Protein AF-A0A923P600-F1 (afdb_monomer)

pLDDT: mean 84.23, std 12.89, range [48.38, 95.75]

Structure (mmCIF, N/CA/C/O backbone):
data_AF-A0A923P600-F1
#
_entry.id   AF-A0A923P600-F1
#
loop_
_atom_site.group_PDB
_atom_site.id
_atom_site.type_symbol
_atom_site.label_atom_id
_atom_site.label_alt_id
_atom_site.label_comp_id
_atom_site.label_asym_id
_atom_site.label_entity_id
_atom_site.label_seq_id
_atom_site.pdbx_PDB_ins_code
_atom_site.Cartn_x
_atom_site.Cartn_y
_atom_site.Cartn_z
_atom_site.occupancy
_atom_site.B_iso_or_equiv
_atom_site.auth_seq_id
_atom_site.auth_comp_id
_atom_site.auth_asym_id
_atom_site.auth_atom_id
_atom_site.pdbx_PDB_model_num
ATOM 1 N N . MET A 1 1 ? 7.069 -2.477 -23.426 1.00 59.28 1 MET A N 1
ATOM 2 C CA . MET A 1 1 ? 6.365 -1.456 -22.614 1.00 59.28 1 MET A CA 1
ATOM 3 C C . MET A 1 1 ? 5.182 -1.986 -21.797 1.00 59.28 1 MET A C 1
ATOM 5 O O . MET A 1 1 ? 4.990 -1.470 -20.710 1.00 59.28 1 MET A O 1
ATOM 9 N N . HIS A 1 2 ? 4.488 -3.059 -22.211 1.00 73.75 2 HIS A N 1
ATOM 10 C CA . HIS A 1 2 ? 3.302 -3.608 -21.515 1.00 73.75 2 HIS A CA 1
ATOM 11 C C . HIS A 1 2 ? 3.403 -3.766 -19.978 1.00 73.75 2 HIS A C 1
ATOM 13 O O . HIS A 1 2 ? 2.422 -3.536 -19.280 1.00 73.75 2 HIS A O 1
ATOM 19 N N . GLY A 1 3 ? 4.570 -4.139 -19.435 1.00 83.12 3 GLY A N 1
ATOM 20 C CA . GLY A 1 3 ? 4.741 -4.338 -17.989 1.00 83.12 3 GLY A CA 1
ATOM 21 C C . GLY A 1 3 ? 4.704 -3.048 -17.159 1.00 83.12 3 GLY A C 1
ATOM 22 O O . GLY A 1 3 ? 4.113 -3.038 -16.084 1.00 83.12 3 GLY A O 1
ATOM 23 N N . LEU A 1 4 ? 5.288 -1.948 -17.654 1.00 85.25 4 LEU A N 1
ATOM 24 C CA . LEU A 1 4 ? 5.253 -0.653 -16.955 1.00 85.25 4 LEU A CA 1
ATOM 25 C C . LEU A 1 4 ? 3.856 -0.037 -16.991 1.00 85.25 4 LEU A C 1
ATOM 27 O O . LEU A 1 4 ? 3.390 0.463 -15.972 1.00 85.25 4 LEU A O 1
ATOM 31 N N . ASP A 1 5 ? 3.167 -0.151 -18.126 1.00 88.06 5 ASP A N 1
ATOM 32 C CA . ASP A 1 5 ? 1.785 0.314 -18.272 1.00 88.06 5 ASP A CA 1
ATOM 33 C C . ASP A 1 5 ? 0.858 -0.408 -17.278 1.00 88.06 5 ASP A C 1
ATOM 35 O O . ASP A 1 5 ? 0.031 0.211 -16.608 1.00 88.06 5 ASP A O 1
ATOM 39 N N . GLN A 1 6 ? 1.053 -1.720 -17.103 1.00 92.12 6 GLN A N 1
ATOM 40 C CA . GLN A 1 6 ? 0.311 -2.510 -16.121 1.00 92.12 6 GLN A CA 1
ATOM 41 C C . GLN A 1 6 ? 0.631 -2.099 -14.673 1.00 92.12 6 GLN A C 1
ATOM 43 O O . GLN A 1 6 ? -0.272 -2.039 -13.839 1.00 92.12 6 GLN A O 1
ATOM 48 N N . ILE A 1 7 ? 1.892 -1.781 -14.361 1.00 92.19 7 ILE A N 1
ATOM 49 C CA . ILE A 1 7 ? 2.300 -1.290 -13.033 1.00 92.19 7 ILE A CA 1
ATOM 50 C C . ILE A 1 7 ? 1.669 0.076 -12.725 1.00 92.19 7 ILE A C 1
ATOM 52 O O . ILE A 1 7 ? 1.250 0.309 -11.587 1.00 92.19 7 ILE A O 1
ATOM 56 N N . LEU A 1 8 ? 1.581 0.969 -13.714 1.00 91.81 8 LEU A N 1
ATOM 57 C CA . LEU A 1 8 ? 0.925 2.272 -13.569 1.00 91.81 8 LEU A CA 1
ATOM 58 C C . LEU A 1 8 ? -0.570 2.105 -13.287 1.00 91.81 8 LEU A C 1
ATOM 60 O O . LEU A 1 8 ? -1.062 2.638 -12.293 1.00 91.81 8 LEU A O 1
ATOM 64 N N . LEU A 1 9 ? -1.259 1.278 -14.077 1.00 94.25 9 LEU A N 1
ATOM 65 C CA . LEU A 1 9 ? -2.678 0.982 -13.875 1.00 94.25 9 LEU A CA 1
ATOM 66 C C . LEU A 1 9 ? -2.950 0.386 -12.486 1.00 94.25 9 LEU A C 1
ATOM 68 O O . LEU A 1 9 ? -3.884 0.793 -11.791 1.00 94.25 9 LEU A O 1
ATOM 72 N N . LEU A 1 10 ? -2.124 -0.571 -12.053 1.00 94.81 10 LEU A N 1
ATOM 73 C CA . LEU A 1 10 ? -2.238 -1.149 -10.714 1.00 94.81 10 LEU A CA 1
ATOM 74 C C . LEU A 1 10 ? -1.985 -0.106 -9.625 1.00 94.81 10 LEU A C 1
ATOM 76 O O . LEU A 1 10 ? -2.664 -0.129 -8.605 1.00 94.81 10 LEU A O 1
ATOM 80 N N . THR A 1 11 ? -1.052 0.823 -9.840 1.00 94.31 11 THR A N 1
ATOM 81 C CA . THR A 1 11 ? -0.778 1.911 -8.891 1.00 94.31 11 THR A CA 1
ATOM 82 C C . THR A 1 11 ? -1.989 2.823 -8.730 1.00 94.31 11 THR A C 1
ATOM 84 O O . THR A 1 11 ? -2.419 3.044 -7.603 1.00 94.31 11 THR A O 1
ATOM 87 N N . GLU A 1 12 ? -2.592 3.270 -9.832 1.00 94.88 12 GLU A N 1
ATOM 88 C CA . GLU A 1 12 ? -3.826 4.071 -9.807 1.00 94.88 12 GLU A CA 1
ATOM 89 C C . GLU A 1 12 ? -4.973 3.336 -9.107 1.00 94.88 12 GLU A C 1
ATOM 91 O O . GLU A 1 12 ? -5.696 3.908 -8.291 1.00 94.88 12 GLU A O 1
ATOM 96 N N . THR A 1 13 ? -5.114 2.040 -9.385 1.00 95.75 13 THR A N 1
ATOM 97 C CA . THR A 1 13 ? -6.178 1.223 -8.795 1.00 95.75 13 THR A CA 1
ATOM 98 C C . THR A 1 13 ? -5.978 1.070 -7.284 1.00 95.75 13 THR A C 1
ATOM 100 O O . THR A 1 13 ? -6.920 1.268 -6.514 1.00 95.75 13 THR A O 1
ATOM 103 N N . VAL A 1 14 ? -4.751 0.773 -6.839 1.00 94.19 14 VAL A N 1
ATOM 104 C CA . VAL A 1 14 ? -4.390 0.672 -5.414 1.00 94.19 14 VAL A CA 1
ATOM 105 C C . VAL A 1 14 ? -4.635 1.995 -4.696 1.00 94.19 14 VAL A C 1
ATOM 107 O O . VAL A 1 14 ? -5.262 1.997 -3.638 1.00 94.19 14 VAL A O 1
ATOM 110 N N . GLU A 1 15 ? -4.200 3.117 -5.271 1.00 92.94 15 GLU A N 1
ATOM 111 C CA . GLU A 1 15 ? -4.442 4.456 -4.722 1.00 92.94 15 GLU A CA 1
ATOM 112 C C . GLU A 1 15 ? -5.942 4.721 -4.545 1.00 92.94 15 GLU A C 1
ATOM 114 O O . GLU A 1 15 ? -6.375 5.129 -3.466 1.00 92.94 15 GLU A O 1
ATOM 119 N N . GLY A 1 16 ? -6.751 4.386 -5.552 1.00 94.50 16 GLY A N 1
ATOM 120 C CA . GLY A 1 16 ? -8.201 4.526 -5.477 1.00 94.50 16 GLY A CA 1
ATOM 121 C C . GLY A 1 16 ? -8.851 3.648 -4.401 1.00 94.50 16 GLY A C 1
ATOM 122 O O . GLY A 1 16 ? -9.824 4.071 -3.779 1.00 94.50 16 GLY A O 1
ATOM 123 N N . HIS A 1 17 ? -8.357 2.427 -4.164 1.00 94.75 17 HIS A N 1
ATOM 124 C CA . HIS A 1 17 ? -8.838 1.579 -3.061 1.00 94.75 17 HIS A CA 1
ATOM 125 C C . HIS A 1 17 ? -8.422 2.131 -1.692 1.00 94.75 17 HIS A C 1
ATOM 127 O O . HIS A 1 17 ? -9.234 2.152 -0.767 1.00 94.75 17 HIS A O 1
ATOM 133 N N . VAL A 1 18 ? -7.190 2.636 -1.572 1.00 91.56 18 VAL A N 1
ATOM 134 C CA . VAL A 1 18 ? -6.680 3.288 -0.355 1.00 91.56 18 VAL A CA 1
ATOM 135 C C . VAL A 1 18 ? -7.527 4.503 0.015 1.00 91.56 18 VAL A C 1
ATOM 137 O O . VAL A 1 18 ? -7.902 4.656 1.174 1.00 91.56 18 VAL A O 1
ATOM 140 N N . GLU A 1 19 ? -7.884 5.339 -0.959 1.00 90.31 19 GLU A N 1
ATOM 141 C CA . GLU A 1 19 ? -8.740 6.511 -0.737 1.00 90.31 19 GLU A CA 1
ATOM 142 C C . GLU A 1 19 ? -10.158 6.139 -0.277 1.00 90.31 19 GLU A C 1
ATOM 144 O O . GLU A 1 19 ? -10.771 6.878 0.493 1.00 90.31 19 GLU A O 1
ATOM 149 N N . ARG A 1 20 ? -10.667 4.976 -0.702 1.00 92.81 20 ARG A N 1
ATOM 150 C CA . ARG A 1 20 ? -11.979 4.441 -0.301 1.00 92.81 20 ARG A CA 1
ATOM 151 C C . ARG A 1 20 ? -11.949 3.621 0.995 1.00 92.81 20 ARG A C 1
ATOM 153 O O . ARG A 1 20 ? -13.008 3.263 1.505 1.00 92.81 20 ARG A O 1
ATOM 160 N N . GLY A 1 21 ? -10.767 3.336 1.543 1.00 90.00 21 GLY A N 1
ATOM 161 C CA . GLY A 1 21 ? -10.597 2.490 2.728 1.00 90.00 21 GLY A CA 1
ATOM 162 C C . GLY A 1 21 ? -10.760 0.986 2.471 1.00 90.00 21 GLY A C 1
ATOM 163 O O . GLY A 1 21 ? -10.977 0.215 3.404 1.00 90.00 21 GLY A O 1
ATOM 164 N N . GLU A 1 22 ? -10.652 0.554 1.215 1.00 94.38 22 GLU A N 1
ATOM 165 C CA . GLU A 1 22 ? -10.776 -0.842 0.777 1.00 94.38 22 GLU A CA 1
ATOM 166 C C . GLU A 1 22 ? -9.419 -1.558 0.904 1.00 94.38 22 GLU A C 1
ATOM 168 O O . GLU A 1 22 ? -8.718 -1.840 -0.069 1.00 94.38 22 GLU A O 1
ATOM 173 N N . TRP A 1 23 ? -8.986 -1.768 2.151 1.00 90.12 23 TRP A N 1
ATOM 174 C CA . TRP A 1 23 ? -7.611 -2.169 2.471 1.00 90.12 23 TRP A CA 1
ATOM 175 C C . TRP A 1 23 ? -7.235 -3.578 2.005 1.00 90.12 23 TRP A C 1
ATOM 177 O O . TRP A 1 23 ? -6.078 -3.818 1.656 1.00 90.12 23 TRP A O 1
ATOM 187 N N . ALA A 1 24 ? -8.184 -4.516 2.029 1.00 92.25 24 ALA A N 1
ATOM 188 C CA . ALA A 1 24 ? -7.925 -5.901 1.646 1.00 92.25 24 ALA A CA 1
ATOM 189 C C . ALA A 1 24 ? -7.681 -6.005 0.134 1.00 92.25 24 ALA A C 1
ATOM 191 O O . ALA A 1 24 ? -6.712 -6.625 -0.306 1.00 92.25 24 ALA A O 1
ATOM 192 N N . GLU A 1 25 ? -8.520 -5.328 -0.646 1.00 93.12 25 GLU A N 1
ATOM 193 C CA . GLU A 1 25 ? -8.436 -5.213 -2.096 1.00 93.12 25 GLU A CA 1
ATOM 194 C C . GLU A 1 25 ? -7.161 -4.472 -2.512 1.00 93.12 25 GLU A C 1
ATOM 196 O O . GLU A 1 25 ? -6.411 -4.965 -3.358 1.00 93.12 25 GLU A O 1
ATOM 201 N N . ALA A 1 26 ? -6.854 -3.345 -1.855 1.00 92.69 26 ALA A N 1
ATOM 202 C CA . ALA A 1 26 ? -5.608 -2.611 -2.070 1.00 92.69 26 ALA A CA 1
ATOM 203 C C . ALA A 1 26 ? -4.374 -3.497 -1.830 1.00 92.69 26 ALA A C 1
ATOM 205 O O . ALA A 1 26 ? -3.453 -3.502 -2.644 1.00 92.69 26 ALA A O 1
ATOM 206 N N . GLY A 1 27 ? -4.361 -4.280 -0.745 1.00 91.94 27 GLY A N 1
ATOM 207 C CA . GLY A 1 27 ? -3.247 -5.172 -0.416 1.00 91.94 27 GLY A CA 1
ATOM 208 C C . GLY A 1 27 ? -3.059 -6.313 -1.420 1.00 91.94 27 GLY A C 1
ATOM 209 O O . GLY A 1 27 ? -1.927 -6.636 -1.780 1.00 91.94 27 GLY A O 1
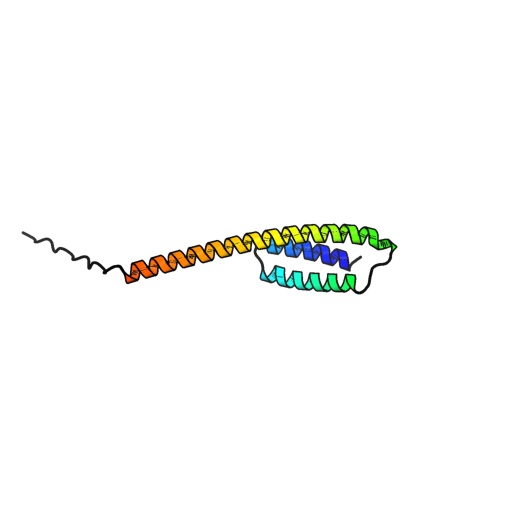ATOM 210 N N . ALA A 1 28 ? -4.151 -6.906 -1.912 1.00 93.56 28 ALA A N 1
ATOM 211 C CA . ALA A 1 28 ? -4.086 -7.960 -2.925 1.00 93.56 28 ALA A CA 1
ATOM 212 C C . ALA A 1 28 ? -3.518 -7.440 -4.258 1.00 93.56 28 ALA A C 1
ATOM 214 O O . ALA A 1 28 ? -2.662 -8.087 -4.867 1.00 93.56 28 ALA A O 1
ATOM 215 N N . LEU A 1 29 ? -3.956 -6.254 -4.688 1.00 94.94 29 LEU A N 1
ATOM 216 C CA . LEU A 1 29 ? -3.462 -5.608 -5.906 1.00 94.94 29 LEU A CA 1
ATOM 217 C C . LEU A 1 29 ? -2.017 -5.116 -5.760 1.00 94.94 29 LEU A C 1
ATOM 219 O O . LEU A 1 29 ? -1.236 -5.214 -6.706 1.00 94.94 29 LEU A O 1
ATOM 223 N N . ASP A 1 30 ? -1.627 -4.645 -4.576 1.00 93.44 30 ASP A N 1
ATOM 224 C CA . ASP A 1 30 ? -0.246 -4.239 -4.320 1.00 93.44 30 ASP A CA 1
ATOM 225 C C . ASP A 1 30 ? 0.725 -5.429 -4.360 1.00 93.44 30 ASP A C 1
ATOM 227 O O . ASP A 1 30 ? 1.828 -5.318 -4.899 1.00 93.44 30 ASP A O 1
ATOM 231 N N . ALA A 1 31 ? 0.301 -6.605 -3.886 1.00 93.44 31 ALA A N 1
ATOM 232 C CA . ALA A 1 31 ? 1.087 -7.829 -4.021 1.00 93.44 31 ALA A CA 1
ATOM 233 C C . ALA A 1 31 ? 1.326 -8.206 -5.496 1.00 93.44 31 ALA A C 1
ATOM 235 O O . ALA A 1 31 ? 2.430 -8.619 -5.859 1.00 93.44 31 ALA A O 1
ATOM 236 N N . GLU A 1 32 ? 0.322 -8.036 -6.364 1.00 93.88 32 GLU A N 1
ATOM 237 C CA . GLU A 1 32 ? 0.478 -8.215 -7.814 1.00 93.88 32 GLU A CA 1
ATOM 238 C C . GLU A 1 32 ? 1.460 -7.202 -8.405 1.00 93.88 32 GLU A C 1
ATOM 240 O O . GLU A 1 32 ? 2.398 -7.570 -9.116 1.00 93.88 32 GLU A O 1
ATOM 245 N N . ARG A 1 33 ? 1.304 -5.927 -8.044 1.00 94.00 33 ARG A N 1
ATOM 246 C CA . ARG A 1 33 ? 2.194 -4.851 -8.484 1.00 94.00 33 ARG A CA 1
ATOM 247 C C . ARG A 1 33 ? 3.649 -5.117 -8.093 1.00 94.00 33 ARG A C 1
ATOM 249 O O . ARG A 1 33 ? 4.548 -4.945 -8.916 1.00 94.00 33 ARG A O 1
ATOM 256 N N . CYS A 1 34 ? 3.886 -5.586 -6.868 1.00 92.56 34 CYS A N 1
ATOM 257 C CA . CYS A 1 34 ? 5.217 -5.946 -6.379 1.00 92.56 34 CYS A CA 1
ATOM 258 C C . CYS A 1 34 ? 5.836 -7.101 -7.176 1.00 92.56 34 CYS A C 1
ATOM 260 O O . CYS A 1 34 ? 7.032 -7.067 -7.468 1.00 92.56 34 CYS A O 1
ATOM 262 N N . ARG A 1 35 ? 5.037 -8.101 -7.573 1.00 92.62 35 ARG A N 1
ATOM 263 C CA . ARG A 1 35 ? 5.507 -9.194 -8.438 1.00 92.62 35 ARG A CA 1
ATOM 264 C C . ARG A 1 35 ? 5.929 -8.694 -9.818 1.00 92.62 35 ARG A C 1
ATOM 266 O O . ARG A 1 35 ? 6.986 -9.095 -10.299 1.00 92.62 35 ARG A O 1
ATOM 273 N N . LEU A 1 36 ? 5.159 -7.794 -10.429 1.00 90.56 36 LEU A N 1
ATOM 274 C CA . LEU A 1 36 ? 5.502 -7.219 -11.735 1.00 90.56 36 LEU A CA 1
ATOM 275 C C . LEU A 1 36 ? 6.749 -6.332 -11.666 1.00 90.56 36 LEU A C 1
ATOM 277 O O . LEU A 1 36 ? 7.613 -6.428 -12.537 1.00 90.56 36 LEU A O 1
ATOM 281 N N . LEU A 1 37 ? 6.889 -5.525 -10.609 1.00 89.94 37 LEU A N 1
ATOM 282 C CA . LEU A 1 37 ? 8.102 -4.742 -10.358 1.00 89.94 37 LEU A CA 1
ATOM 283 C C . LEU A 1 37 ? 9.330 -5.647 -10.199 1.00 89.94 37 LEU A C 1
ATOM 285 O O . LEU A 1 37 ? 10.357 -5.394 -10.822 1.00 89.94 37 LEU A O 1
ATOM 289 N N . ALA A 1 38 ? 9.223 -6.727 -9.420 1.00 89.44 38 ALA A N 1
ATOM 290 C CA . ALA A 1 38 ? 10.308 -7.696 -9.274 1.00 89.44 38 ALA A CA 1
ATOM 291 C C . ALA A 1 38 ? 10.693 -8.333 -10.622 1.00 89.44 38 ALA A C 1
ATOM 293 O O . ALA A 1 38 ? 11.880 -8.469 -10.916 1.00 89.44 38 ALA A O 1
ATOM 294 N N . GLY A 1 39 ? 9.703 -8.651 -11.464 1.00 88.56 39 GLY A N 1
ATOM 295 C CA . GLY A 1 39 ? 9.925 -9.129 -12.829 1.00 88.56 39 GLY A CA 1
ATOM 296 C C . GLY A 1 39 ? 10.685 -8.119 -13.693 1.00 88.56 39 GLY A C 1
ATOM 297 O O . GLY A 1 39 ? 11.677 -8.479 -14.323 1.00 88.56 39 GLY A O 1
ATOM 298 N N . LEU A 1 40 ? 10.290 -6.844 -13.654 1.00 84.75 40 LEU A N 1
ATOM 299 C CA . LEU A 1 40 ? 10.929 -5.765 -14.415 1.00 84.75 40 LEU A CA 1
ATOM 300 C C . LEU A 1 40 ? 12.413 -5.579 -14.056 1.00 84.75 40 LEU A C 1
ATOM 302 O O . LEU A 1 40 ? 13.228 -5.277 -14.920 1.00 84.75 40 LEU A O 1
ATOM 306 N N . PHE A 1 41 ? 12.777 -5.750 -12.784 1.00 82.19 41 PHE A N 1
ATOM 307 C CA . PHE A 1 41 ? 14.173 -5.624 -12.349 1.00 82.19 41 PHE A CA 1
ATOM 308 C C . PHE A 1 41 ? 15.000 -6.897 -12.556 1.00 82.19 41 PHE A C 1
ATOM 310 O O . PHE A 1 41 ? 16.227 -6.832 -12.502 1.00 82.19 41 PHE A O 1
ATOM 317 N N . SER A 1 42 ? 14.352 -8.043 -12.781 1.00 85.62 42 SER A N 1
ATOM 318 C CA . SER A 1 42 ? 15.041 -9.311 -13.042 1.00 85.62 42 SER A CA 1
ATOM 319 C C . SER A 1 42 ? 15.592 -9.419 -14.467 1.00 85.62 42 SER A C 1
ATOM 321 O O . SER A 1 42 ? 16.596 -10.100 -14.669 1.00 85.62 42 SER A O 1
ATOM 323 N N . ASP A 1 43 ? 14.987 -8.706 -15.422 1.00 81.44 43 ASP A N 1
ATOM 324 C CA . ASP A 1 43 ? 15.451 -8.602 -16.806 1.00 81.44 43 ASP A CA 1
ATOM 325 C C . ASP A 1 43 ? 15.492 -7.119 -17.219 1.00 81.44 43 ASP A C 1
ATOM 327 O O . ASP A 1 43 ? 14.448 -6.527 -17.514 1.00 81.44 43 ASP A O 1
ATOM 331 N N . PRO A 1 44 ? 16.666 -6.466 -17.146 1.00 70.69 44 PRO A N 1
ATOM 332 C CA . PRO A 1 44 ? 16.759 -5.029 -17.341 1.00 70.69 44 PRO A CA 1
ATOM 333 C C . PRO A 1 44 ? 16.379 -4.638 -18.778 1.00 70.69 44 PRO A C 1
ATOM 335 O O . PRO A 1 44 ? 16.810 -5.287 -19.735 1.00 70.69 44 PRO A O 1
ATOM 338 N N . PRO A 1 45 ? 15.617 -3.543 -18.959 1.00 76.00 45 PRO A N 1
ATOM 339 C CA . PRO A 1 45 ? 15.196 -3.115 -20.282 1.00 76.00 45 PRO A CA 1
ATOM 340 C C . PRO A 1 45 ? 16.396 -2.689 -21.149 1.00 76.00 45 PRO A C 1
ATOM 342 O O . PRO A 1 45 ? 17.450 -2.309 -20.621 1.00 76.00 45 PRO A O 1
ATOM 345 N N . PRO A 1 46 ? 16.242 -2.700 -22.487 1.00 81.94 46 PRO A N 1
ATOM 346 C CA . PRO A 1 46 ? 17.270 -2.237 -23.411 1.00 81.94 46 PRO A CA 1
ATOM 347 C C . PRO A 1 46 ? 17.745 -0.821 -23.070 1.00 81.94 46 PRO A C 1
ATOM 349 O O . PRO A 1 46 ? 16.963 0.026 -22.639 1.00 81.94 46 PRO A O 1
ATOM 352 N N . ALA A 1 47 ? 19.019 -0.521 -23.341 1.00 79.38 47 ALA A N 1
ATOM 353 C CA . ALA A 1 47 ? 19.616 0.771 -22.993 1.00 79.38 47 ALA A CA 1
ATOM 354 C C . ALA A 1 47 ? 18.881 1.988 -23.591 1.00 79.38 47 ALA A C 1
ATOM 356 O O . ALA A 1 47 ? 18.892 3.063 -22.993 1.00 79.38 47 ALA A O 1
ATOM 357 N N . ALA A 1 48 ? 18.220 1.807 -24.738 1.00 79.88 48 ALA A N 1
ATOM 358 C CA . ALA A 1 48 ? 17.405 2.831 -25.387 1.00 79.88 48 ALA A CA 1
ATOM 359 C C . ALA A 1 48 ? 16.175 3.247 -24.555 1.00 79.88 48 ALA A C 1
ATOM 361 O O . ALA A 1 48 ? 15.767 4.404 -24.618 1.00 79.88 48 ALA A O 1
ATOM 362 N N . ASP A 1 49 ? 15.639 2.343 -23.730 1.00 81.25 49 ASP A N 1
ATOM 363 C CA . ASP A 1 49 ? 14.413 2.560 -22.955 1.00 81.25 49 ASP A CA 1
ATOM 364 C C . ASP A 1 49 ? 14.698 2.998 -21.507 1.00 81.25 49 ASP A C 1
ATOM 366 O O . ASP A 1 49 ? 13.791 3.429 -20.791 1.00 81.25 49 ASP A O 1
ATOM 370 N N . LEU A 1 50 ? 15.958 2.928 -21.056 1.00 81.94 50 LEU A N 1
ATOM 371 C CA . LEU A 1 50 ? 16.343 3.192 -19.664 1.00 81.94 50 LEU A CA 1
ATOM 372 C C . LEU A 1 50 ? 15.999 4.608 -19.191 1.00 81.94 50 LEU A C 1
ATOM 374 O O . LEU A 1 50 ? 15.609 4.782 -18.037 1.00 81.94 50 LEU A O 1
ATOM 378 N N . ALA A 1 51 ? 16.145 5.617 -20.055 1.00 82.94 51 ALA A N 1
ATOM 379 C CA . ALA A 1 51 ? 15.856 7.005 -19.693 1.00 82.94 51 ALA A CA 1
ATOM 380 C C . ALA A 1 51 ? 14.362 7.204 -19.386 1.00 82.94 51 ALA A C 1
ATOM 382 O O . ALA A 1 51 ? 14.022 7.699 -18.313 1.00 82.94 51 ALA A O 1
ATOM 383 N N . ALA A 1 52 ? 13.484 6.725 -20.273 1.00 82.75 52 ALA A N 1
ATOM 384 C CA . ALA A 1 52 ? 12.036 6.778 -20.080 1.00 82.75 52 ALA A CA 1
ATOM 385 C C . ALA A 1 52 ? 11.587 5.924 -18.880 1.00 82.75 52 ALA A C 1
ATOM 387 O O . ALA A 1 52 ? 10.773 6.361 -18.068 1.00 82.75 52 ALA A O 1
ATOM 388 N N . CYS A 1 53 ? 12.173 4.732 -18.705 1.00 83.94 53 CYS A N 1
ATOM 389 C CA . CYS A 1 53 ? 11.899 3.888 -17.540 1.00 83.94 53 CYS A CA 1
ATOM 390 C C . CYS A 1 53 ? 12.280 4.588 -16.227 1.00 83.94 53 CYS A C 1
ATOM 392 O O . CYS A 1 53 ? 11.565 4.471 -15.236 1.00 83.94 53 CYS A O 1
ATOM 394 N N . ARG A 1 54 ? 13.394 5.329 -16.203 1.00 87.19 54 ARG A N 1
ATOM 395 C CA . ARG A 1 54 ? 13.860 6.037 -15.005 1.00 87.19 54 ARG A CA 1
ATOM 396 C C . ARG A 1 54 ? 12.904 7.146 -14.577 1.00 87.19 54 ARG A C 1
ATOM 398 O O . ARG A 1 54 ? 12.663 7.282 -13.379 1.00 87.19 54 ARG A O 1
ATOM 405 N N . GLU A 1 55 ? 12.384 7.926 -15.520 1.00 88.19 55 GLU A N 1
ATOM 406 C CA . GLU A 1 55 ? 11.412 8.984 -15.217 1.00 88.19 55 GLU A CA 1
ATOM 407 C C . GLU A 1 55 ? 10.125 8.393 -14.629 1.00 88.19 55 GLU A C 1
ATOM 409 O O . GLU A 1 55 ? 9.711 8.795 -13.540 1.00 88.19 55 GLU A O 1
ATOM 414 N N . LEU A 1 56 ? 9.575 7.357 -15.271 1.00 87.94 56 LEU A N 1
ATOM 415 C CA . LEU A 1 56 ? 8.371 6.663 -14.800 1.00 87.94 56 LEU A CA 1
ATOM 416 C C . LEU A 1 56 ? 8.557 6.019 -13.419 1.00 87.94 56 LEU A C 1
ATOM 418 O O . LEU A 1 56 ? 7.692 6.129 -12.552 1.00 87.94 56 LEU A O 1
ATOM 422 N N . LEU A 1 57 ? 9.700 5.372 -13.173 1.00 88.62 57 LEU A N 1
ATOM 423 C CA . LEU A 1 57 ? 10.013 4.803 -11.858 1.00 88.62 57 LEU A CA 1
ATOM 424 C C . LEU A 1 57 ? 10.163 5.889 -10.782 1.00 88.62 57 LEU A C 1
ATOM 426 O O . LEU A 1 57 ? 9.781 5.667 -9.632 1.00 88.62 57 LEU A O 1
ATOM 430 N N . GLY A 1 58 ? 10.694 7.060 -11.144 1.00 91.44 58 GLY A N 1
ATOM 431 C CA . GLY A 1 58 ? 10.768 8.218 -10.256 1.00 91.44 58 GLY A CA 1
ATOM 432 C C . GLY A 1 58 ? 9.384 8.720 -9.842 1.00 91.44 58 GLY A C 1
ATOM 433 O O . GLY A 1 58 ? 9.146 8.959 -8.656 1.00 91.44 58 GLY A O 1
ATOM 434 N N . GLU A 1 59 ? 8.455 8.812 -10.794 1.00 91.31 59 GLU A N 1
ATOM 435 C CA . GLU A 1 59 ? 7.062 9.174 -10.522 1.00 91.31 59 GLU A CA 1
ATOM 436 C C . GLU A 1 59 ? 6.374 8.135 -9.623 1.00 91.31 59 GLU A C 1
ATOM 438 O O . GLU A 1 59 ? 5.796 8.488 -8.591 1.00 91.31 59 GLU A O 1
ATOM 443 N N . LEU A 1 60 ? 6.501 6.847 -9.959 1.00 91.69 60 LEU A N 1
ATOM 444 C CA . LEU A 1 60 ? 5.956 5.740 -9.166 1.00 91.69 60 LEU A CA 1
ATOM 445 C C . LEU A 1 60 ? 6.463 5.759 -7.720 1.00 91.69 60 LEU A C 1
ATOM 447 O O . LEU A 1 60 ? 5.702 5.495 -6.787 1.00 91.69 60 LEU A O 1
ATOM 451 N N . LEU A 1 61 ? 7.741 6.082 -7.509 1.00 92.69 61 LEU A N 1
ATOM 452 C CA . LEU A 1 61 ? 8.315 6.194 -6.172 1.00 92.69 61 LEU A CA 1
ATOM 453 C C . LEU A 1 61 ? 7.697 7.356 -5.382 1.00 92.69 61 LEU A C 1
ATOM 455 O O . LEU A 1 61 ? 7.334 7.182 -4.218 1.00 92.69 61 LEU A O 1
ATOM 459 N N . ALA A 1 62 ? 7.548 8.528 -6.006 1.00 93.56 62 ALA A N 1
ATOM 460 C CA . ALA A 1 62 ? 6.944 9.696 -5.366 1.00 93.56 62 ALA A CA 1
ATOM 461 C C . ALA A 1 62 ? 5.482 9.432 -4.965 1.00 93.56 62 ALA A C 1
ATOM 463 O O . ALA A 1 62 ? 5.085 9.697 -3.827 1.00 93.56 62 ALA A O 1
ATOM 464 N N . ARG A 1 63 ? 4.710 8.830 -5.874 1.00 92.94 63 ARG A N 1
ATOM 465 C CA . ARG A 1 63 ? 3.317 8.422 -5.648 1.00 92.94 63 ARG A CA 1
ATOM 466 C C . ARG A 1 63 ? 3.181 7.400 -4.519 1.00 92.94 63 ARG A C 1
ATOM 468 O O . ARG A 1 63 ? 2.344 7.551 -3.625 1.00 92.94 63 ARG A O 1
ATOM 475 N N . ASN A 1 64 ? 4.071 6.409 -4.477 1.00 91.94 64 ASN A N 1
ATOM 476 C CA . ASN A 1 64 ? 4.114 5.440 -3.383 1.00 91.94 64 ASN A CA 1
ATOM 477 C C . ASN A 1 64 ? 4.415 6.087 -2.033 1.00 91.94 64 ASN A C 1
ATOM 479 O O . ASN A 1 64 ? 3.745 5.778 -1.049 1.00 91.94 64 ASN A O 1
ATOM 483 N N . HIS A 1 65 ? 5.375 7.012 -1.968 1.00 93.75 65 HIS A N 1
ATOM 484 C CA . HIS A 1 65 ? 5.649 7.735 -0.726 1.00 93.75 65 HIS A CA 1
ATOM 485 C C . HIS A 1 65 ? 4.424 8.501 -0.225 1.00 93.75 65 HIS A C 1
ATOM 487 O O . HIS A 1 65 ? 4.109 8.433 0.964 1.00 93.75 65 HIS A O 1
ATOM 493 N N . GLN A 1 66 ? 3.699 9.174 -1.119 1.00 93.38 66 GLN A N 1
ATOM 494 C CA . GLN A 1 66 ? 2.475 9.881 -0.750 1.00 93.38 66 GLN A CA 1
ATOM 495 C C . GLN A 1 66 ? 1.401 8.916 -0.224 1.00 93.38 66 GLN A C 1
ATOM 497 O O . GLN A 1 66 ? 0.778 9.181 0.805 1.00 93.38 66 GLN A O 1
ATOM 502 N N . THR A 1 67 ? 1.214 7.775 -0.885 1.00 91.00 67 THR A N 1
ATOM 503 C CA . THR A 1 67 ? 0.248 6.746 -0.469 1.00 91.00 67 THR A CA 1
ATOM 504 C C . THR A 1 67 ? 0.591 6.170 0.906 1.00 91.00 67 THR A C 1
ATOM 506 O O . THR A 1 67 ? -0.278 6.072 1.774 1.00 91.00 67 THR A O 1
ATOM 509 N N . ILE A 1 68 ? 1.869 5.873 1.159 1.00 91.31 68 ILE A N 1
ATOM 510 C CA . ILE A 1 68 ? 2.353 5.394 2.462 1.00 91.31 68 ILE A CA 1
ATOM 511 C C . ILE A 1 68 ? 2.079 6.423 3.564 1.00 91.31 68 ILE A C 1
ATOM 513 O O . ILE A 1 68 ? 1.617 6.052 4.643 1.00 91.31 68 ILE A O 1
ATOM 517 N N . GLN A 1 69 ? 2.317 7.711 3.305 1.00 93.06 69 GLN A N 1
ATOM 518 C CA . GLN A 1 69 ? 2.031 8.771 4.276 1.00 93.06 69 GLN A CA 1
ATOM 519 C C . GLN A 1 69 ? 0.539 8.838 4.630 1.00 93.06 69 GLN A C 1
ATOM 521 O O . GLN A 1 69 ? 0.196 8.951 5.809 1.00 93.06 69 GLN A O 1
ATOM 526 N N . ARG A 1 70 ? -0.356 8.705 3.640 1.00 90.69 70 ARG A N 1
ATOM 527 C CA . ARG A 1 70 ? -1.812 8.656 3.876 1.00 90.69 70 ARG A CA 1
ATOM 528 C C . ARG A 1 70 ? -2.204 7.451 4.732 1.00 90.69 70 ARG A C 1
ATOM 530 O O . ARG A 1 70 ? -2.917 7.610 5.719 1.00 90.69 70 ARG A O 1
ATOM 537 N N . LEU A 1 71 ? -1.680 6.267 4.408 1.00 90.25 71 LEU A N 1
ATOM 538 C CA . LEU A 1 71 ? -1.915 5.043 5.183 1.00 90.25 71 LEU A CA 1
ATOM 539 C C . LEU A 1 71 ? -1.443 5.175 6.636 1.00 90.25 71 LEU A C 1
ATOM 541 O O . LEU A 1 71 ? -2.128 4.740 7.561 1.00 90.25 71 LEU A O 1
ATOM 545 N N . GLN A 1 72 ? -0.279 5.789 6.855 1.00 92.50 72 GLN A N 1
ATOM 546 C CA . GLN A 1 72 ? 0.242 6.037 8.199 1.00 92.50 72 GLN A CA 1
ATOM 547 C C . GLN A 1 72 ? -0.654 6.995 8.990 1.00 92.50 72 GLN A C 1
ATOM 549 O O . GLN A 1 72 ? -0.920 6.732 10.165 1.00 92.50 72 GLN A O 1
ATOM 554 N N . ALA A 1 73 ? -1.149 8.061 8.357 1.00 92.00 73 ALA A N 1
ATOM 555 C CA . ALA A 1 73 ? -2.065 9.007 8.987 1.00 92.00 73 ALA A CA 1
ATOM 556 C C . ALA A 1 73 ? -3.390 8.337 9.393 1.00 92.00 73 ALA A C 1
ATOM 558 O O . ALA A 1 73 ? -3.822 8.471 10.540 1.00 92.00 73 ALA A O 1
ATOM 559 N N . GLU A 1 74 ? -3.995 7.545 8.503 1.00 91.81 74 GLU A N 1
ATOM 560 C CA . GLU A 1 74 ? -5.224 6.803 8.819 1.00 91.81 74 GLU A CA 1
ATOM 561 C C . GLU A 1 74 ? -5.002 5.761 9.921 1.00 91.81 74 GLU A C 1
ATOM 563 O O . GLU A 1 74 ? -5.790 5.659 10.863 1.00 91.81 74 GLU A O 1
ATOM 568 N N . ARG A 1 75 ? -3.870 5.048 9.903 1.00 92.75 75 ARG A N 1
ATOM 569 C CA . ARG A 1 75 ? -3.521 4.113 10.981 1.00 92.75 75 ARG A CA 1
ATOM 570 C C . ARG A 1 75 ? -3.413 4.812 12.339 1.00 92.75 75 ARG A C 1
ATOM 572 O O . ARG A 1 75 ? -3.913 4.282 13.330 1.00 92.75 75 ARG A O 1
ATOM 579 N N . GLN A 1 76 ? -2.777 5.982 12.400 1.00 94.06 76 GLN A N 1
ATOM 580 C CA . GLN A 1 76 ? -2.662 6.761 13.638 1.00 94.06 76 GLN A CA 1
ATOM 581 C C . GLN A 1 76 ? -4.032 7.222 14.145 1.00 94.06 76 GLN A C 1
ATOM 583 O O . GLN A 1 76 ? -4.311 7.136 15.343 1.00 94.06 76 GLN A O 1
ATOM 588 N N . ARG A 1 77 ? -4.908 7.660 13.236 1.00 93.88 77 ARG A N 1
ATOM 589 C CA . ARG A 1 77 ? -6.282 8.048 13.560 1.00 93.88 77 ARG A CA 1
ATOM 590 C C . ARG A 1 77 ? -7.075 6.880 14.150 1.00 93.88 77 ARG A C 1
ATOM 592 O O . ARG A 1 77 ? -7.625 7.016 15.241 1.00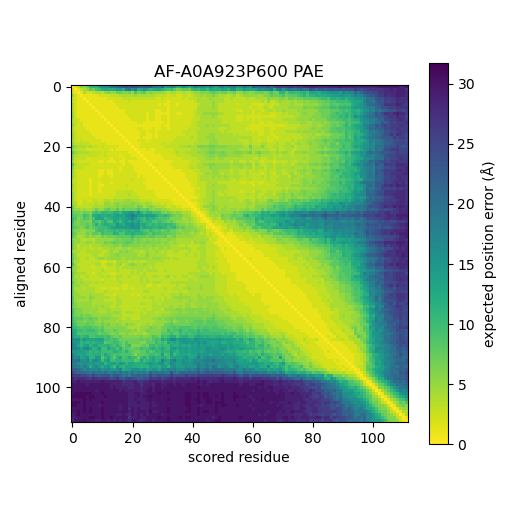 93.88 77 ARG A O 1
ATOM 599 N N . LEU A 1 78 ? -7.067 5.720 13.489 1.00 91.56 78 LEU A N 1
ATOM 600 C CA . LEU A 1 78 ? -7.757 4.516 13.967 1.00 91.56 78 LEU A CA 1
ATOM 601 C C . LEU A 1 78 ? -7.233 4.054 15.333 1.00 91.56 78 LEU A C 1
ATOM 603 O O . LEU A 1 78 ? -8.016 3.682 16.206 1.00 91.56 78 LEU A O 1
ATOM 607 N N . GLN A 1 79 ? -5.918 4.124 15.556 1.00 93.38 79 GLN A N 1
ATOM 608 C CA . GLN A 1 79 ? -5.318 3.820 16.858 1.00 93.38 79 GLN A CA 1
ATOM 609 C C . GLN A 1 79 ? -5.795 4.780 17.956 1.00 93.38 79 GLN A C 1
ATOM 611 O O . GLN A 1 79 ? -6.082 4.344 19.073 1.00 93.38 79 GLN A O 1
ATOM 616 N N . ALA A 1 80 ? -5.902 6.076 17.654 1.00 92.00 80 ALA A N 1
ATOM 617 C CA . ALA A 1 80 ? -6.402 7.067 18.601 1.00 92.00 80 ALA A CA 1
ATOM 618 C C . ALA A 1 80 ? -7.884 6.841 18.942 1.00 92.00 80 ALA A C 1
ATOM 620 O O . ALA A 1 80 ? -8.265 6.940 20.113 1.00 92.00 80 ALA A O 1
ATOM 621 N N . ASP A 1 81 ? -8.705 6.504 17.948 1.00 91.94 81 ASP A N 1
ATOM 622 C CA . ASP A 1 81 ? -10.12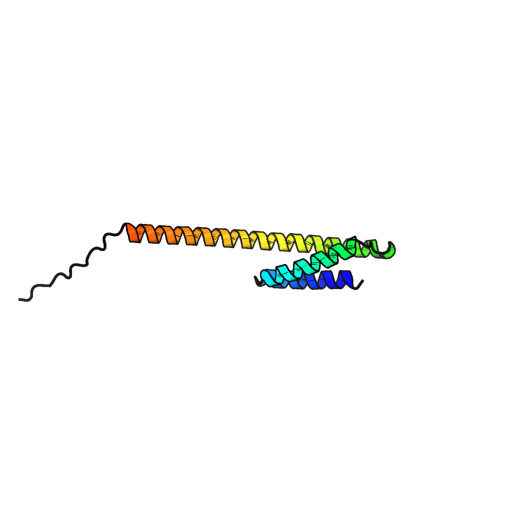9 6.230 18.143 1.00 91.94 81 ASP A CA 1
ATOM 623 C C . ASP A 1 81 ? -10.358 4.937 18.941 1.00 91.94 81 ASP A C 1
ATOM 625 O O . ASP A 1 81 ? -11.137 4.943 19.899 1.00 91.94 81 ASP A O 1
ATOM 629 N N . ALA A 1 82 ? -9.608 3.869 18.650 1.00 91.25 82 ALA A N 1
ATOM 630 C CA . ALA A 1 82 ? -9.633 2.635 19.437 1.00 91.25 82 ALA A CA 1
ATOM 631 C C . ALA A 1 82 ? -9.255 2.895 20.906 1.00 91.25 82 ALA A C 1
ATOM 633 O O . ALA A 1 82 ? -9.989 2.521 21.821 1.00 91.25 82 ALA A O 1
ATOM 634 N N . ALA A 1 83 ? -8.170 3.640 21.147 1.00 89.25 83 ALA A N 1
ATOM 635 C CA . ALA A 1 83 ? -7.749 3.998 22.500 1.00 89.25 83 ALA A CA 1
ATOM 636 C C . ALA A 1 83 ? -8.790 4.855 23.243 1.00 89.25 83 ALA A C 1
ATOM 638 O O . ALA A 1 83 ? -8.919 4.752 24.467 1.00 89.25 83 ALA A O 1
ATOM 639 N N . ARG A 1 84 ? -9.531 5.720 22.534 1.00 89.62 84 ARG A N 1
ATOM 640 C CA . ARG A 1 84 ? -10.629 6.507 23.116 1.0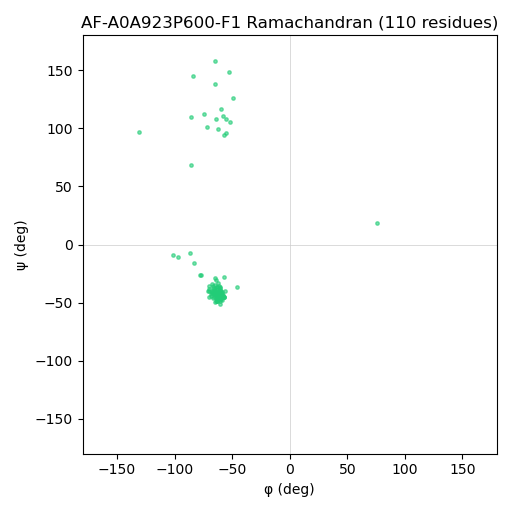0 89.62 84 ARG A CA 1
ATOM 641 C C . ARG A 1 84 ? -11.802 5.607 23.505 1.00 89.62 84 ARG A C 1
ATOM 643 O O . ARG A 1 84 ? -12.320 5.758 24.612 1.00 89.62 84 ARG A O 1
ATOM 650 N N . SER A 1 85 ? -12.177 4.668 22.637 1.00 88.25 85 SER A N 1
ATOM 651 C CA . SER A 1 85 ? -13.238 3.689 22.896 1.00 88.25 85 SER A CA 1
ATOM 652 C C . SER A 1 85 ? -12.923 2.822 24.117 1.00 88.25 85 SER A C 1
ATOM 654 O O . SER A 1 85 ? -13.738 2.726 25.035 1.00 88.25 85 SER A O 1
ATOM 656 N N . ASP A 1 86 ? -11.700 2.295 24.209 1.00 89.81 86 ASP A N 1
ATOM 657 C CA . ASP A 1 86 ? -11.259 1.489 25.354 1.00 89.81 86 ASP A CA 1
ATOM 658 C C . ASP A 1 86 ? -11.342 2.259 26.676 1.00 89.81 86 ASP A C 1
ATOM 660 O O . ASP A 1 86 ? -11.767 1.725 27.702 1.00 89.81 86 ASP A O 1
ATOM 664 N N . ARG A 1 87 ? -10.957 3.543 26.675 1.00 89.00 87 ARG A N 1
ATOM 665 C CA . ARG A 1 87 ? -11.086 4.394 27.867 1.00 89.00 87 ARG A CA 1
ATOM 666 C C . ARG A 1 87 ? -12.545 4.617 28.251 1.00 89.00 87 ARG A C 1
ATOM 668 O O . ARG A 1 87 ? -12.849 4.576 29.442 1.00 89.00 87 ARG A O 1
ATOM 675 N N . ALA A 1 88 ? -13.424 4.851 27.278 1.00 85.75 88 ALA A N 1
ATOM 676 C CA . ALA A 1 88 ? -14.852 5.035 27.524 1.00 85.75 88 ALA A CA 1
ATOM 677 C C . ALA A 1 88 ? -15.482 3.766 28.120 1.00 85.75 88 ALA A C 1
ATOM 679 O O . ALA A 1 88 ? -16.199 3.850 29.117 1.00 85.75 88 ALA A O 1
ATOM 680 N N . MET A 1 89 ? -15.134 2.594 27.582 1.00 87.44 89 MET A N 1
ATOM 681 C CA . MET A 1 89 ? -15.583 1.294 28.086 1.00 87.44 89 MET A CA 1
ATOM 682 C C . MET A 1 89 ? -15.138 1.070 29.536 1.00 87.44 89 MET A C 1
ATOM 684 O O . MET A 1 89 ? -15.969 0.815 30.403 1.00 87.44 89 MET A O 1
ATOM 688 N N . ARG A 1 90 ? -13.853 1.303 29.842 1.00 86.56 90 ARG A N 1
ATOM 689 C CA . ARG A 1 90 ? -13.332 1.199 31.218 1.00 86.56 90 ARG A CA 1
ATOM 690 C C . ARG A 1 90 ? -13.991 2.189 32.181 1.00 86.56 90 ARG A C 1
ATOM 692 O O . ARG A 1 90 ? -14.162 1.876 33.356 1.00 86.56 90 ARG A O 1
ATOM 699 N N . ALA A 1 91 ? -14.322 3.399 31.727 1.00 83.56 91 ALA A N 1
ATOM 700 C CA . ALA A 1 91 ? -15.031 4.378 32.551 1.00 83.56 91 ALA A CA 1
ATOM 701 C C . ALA A 1 91 ? -16.463 3.913 32.860 1.00 83.56 91 ALA A C 1
ATOM 703 O O . ALA A 1 91 ? -16.907 4.023 34.003 1.00 83.56 91 ALA A O 1
ATOM 704 N N . TYR A 1 92 ? -17.151 3.342 31.869 1.00 83.81 92 TYR A N 1
ATOM 705 C CA . TYR A 1 92 ? -18.475 2.755 32.051 1.00 83.81 92 TYR A CA 1
ATOM 706 C C . TYR A 1 92 ? -18.445 1.578 33.035 1.00 83.81 92 TYR A C 1
ATOM 708 O O . TYR A 1 92 ? -19.220 1.570 33.986 1.00 83.81 92 TYR A O 1
ATOM 716 N N . GLU A 1 93 ? -17.505 0.643 32.876 1.00 86.00 93 GLU A N 1
ATOM 717 C CA . GLU A 1 93 ? -17.321 -0.495 33.789 1.00 86.00 93 GLU A CA 1
ATOM 718 C C . GLU A 1 93 ? -17.080 -0.045 35.235 1.00 86.00 93 GLU A C 1
ATOM 720 O O . GLU A 1 93 ? -17.705 -0.564 36.159 1.00 86.00 93 GLU A O 1
ATOM 725 N N . ARG A 1 94 ? -16.217 0.960 35.450 1.00 8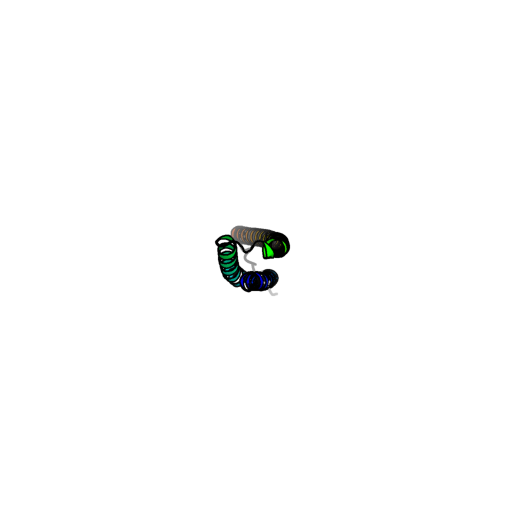4.00 94 ARG A N 1
ATOM 726 C CA . ARG A 1 94 ? -15.967 1.509 36.794 1.00 84.00 94 ARG A CA 1
ATOM 727 C C . ARG A 1 94 ? -17.209 2.153 37.399 1.00 84.00 94 ARG A C 1
ATOM 729 O O . ARG A 1 94 ? -17.470 1.953 38.582 1.00 84.00 94 ARG A O 1
ATOM 736 N N . ASN A 1 95 ? -17.972 2.903 36.607 1.00 79.75 95 ASN A N 1
ATOM 737 C CA . ASN A 1 95 ? -19.207 3.523 37.078 1.00 79.75 95 ASN A CA 1
ATOM 738 C C . ASN A 1 95 ? -20.273 2.462 37.386 1.00 79.75 95 ASN A C 1
ATOM 740 O O . ASN A 1 95 ? -20.943 2.558 38.409 1.00 79.75 95 ASN A O 1
ATOM 744 N N . ALA A 1 96 ? -20.389 1.414 36.571 1.00 75.94 96 ALA A N 1
ATOM 745 C CA . ALA A 1 96 ? -21.305 0.302 36.817 1.00 75.94 96 ALA A CA 1
ATOM 746 C C . ALA A 1 96 ? -20.922 -0.519 38.066 1.00 75.94 96 ALA A C 1
ATOM 748 O O . ALA A 1 96 ? -21.803 -0.925 38.818 1.00 75.94 96 ALA A O 1
ATOM 749 N N . ALA A 1 97 ? -19.626 -0.722 38.325 1.00 73.19 97 ALA A N 1
ATOM 750 C CA . ALA A 1 97 ? -19.135 -1.456 39.496 1.00 73.19 97 ALA A CA 1
ATOM 751 C C . ALA A 1 97 ? -19.155 -0.633 40.800 1.00 73.19 97 ALA A C 1
ATOM 753 O O . ALA A 1 97 ? -19.212 -1.205 41.887 1.00 73.19 97 ALA A O 1
ATOM 754 N N . GLY A 1 98 ? -19.081 0.699 40.702 1.00 62.38 98 GLY A N 1
ATOM 755 C CA . GLY A 1 98 ? -19.004 1.617 41.843 1.00 62.38 98 GLY A CA 1
ATOM 756 C C . GLY A 1 98 ? -20.311 2.320 42.214 1.00 62.38 98 GLY A C 1
ATOM 757 O O . GLY A 1 98 ? -20.363 2.973 43.254 1.00 62.38 98 GLY A O 1
ATOM 758 N N . THR A 1 99 ? -21.366 2.210 41.402 1.00 52.41 99 THR A N 1
ATOM 759 C CA . THR A 1 99 ? -22.664 2.814 41.726 1.00 52.41 99 THR A CA 1
ATOM 760 C C . THR A 1 99 ? -23.458 1.841 42.600 1.00 52.41 99 THR A C 1
ATOM 762 O O . THR A 1 99 ? -23.926 0.823 42.082 1.00 52.41 99 THR A O 1
ATOM 765 N N . PRO A 1 100 ? -23.675 2.110 43.906 1.00 50.75 100 PRO A N 1
ATOM 766 C CA . PRO A 1 100 ? -24.761 1.446 44.601 1.00 50.75 100 PRO A CA 1
ATOM 767 C C . PRO A 1 100 ? -26.016 1.855 43.843 1.00 50.75 100 PRO A C 1
ATOM 769 O O . PRO A 1 100 ? -26.317 3.044 43.754 1.00 50.75 100 PRO A O 1
ATOM 772 N N . VAL A 1 101 ? -26.704 0.889 43.232 1.00 58.47 101 VAL A N 1
ATOM 773 C CA . VAL A 1 101 ? -28.024 1.108 42.644 1.00 58.47 101 VAL A CA 1
ATOM 774 C C . VAL A 1 101 ? -28.874 1.663 43.777 1.00 58.47 101 VAL A C 1
ATOM 776 O O . VAL A 1 101 ? -29.337 0.914 44.640 1.00 58.47 101 VAL A O 1
ATOM 779 N N . ALA A 1 102 ? -28.984 2.990 43.847 1.00 53.56 102 ALA A N 1
ATOM 780 C CA . ALA A 1 102 ? -29.853 3.662 44.778 1.00 53.56 102 ALA A CA 1
ATOM 781 C C . ALA A 1 102 ? -31.236 3.178 44.377 1.00 53.56 102 ALA A C 1
ATOM 783 O O . ALA A 1 102 ? -31.783 3.603 43.361 1.00 53.56 102 ALA A O 1
ATOM 784 N N . ARG A 1 103 ? -31.744 2.187 45.119 1.00 54.34 103 ARG A N 1
ATOM 785 C CA . ARG A 1 103 ? -33.132 1.765 45.029 1.00 54.34 103 ARG A CA 1
ATOM 786 C C . ARG A 1 103 ? -33.915 3.052 45.205 1.00 54.34 103 ARG A C 1
ATOM 788 O O . ARG A 1 103 ? -33.932 3.601 46.306 1.00 54.34 103 ARG A O 1
ATOM 795 N N . LEU A 1 104 ? -34.473 3.559 44.111 1.00 55.69 104 LEU A N 1
ATOM 796 C CA . LEU A 1 104 ? -35.461 4.619 44.135 1.00 55.69 104 LEU A CA 1
ATOM 797 C C . LEU A 1 104 ? -36.585 4.077 45.014 1.00 55.69 104 LEU A C 1
ATOM 799 O O . LEU A 1 104 ? -37.403 3.272 44.575 1.00 55.69 104 LEU A O 1
ATOM 803 N N . ARG A 1 105 ? -36.542 4.413 46.307 1.00 52.72 105 ARG A N 1
ATOM 804 C CA . ARG A 1 105 ? -37.649 4.175 47.218 1.00 52.72 105 ARG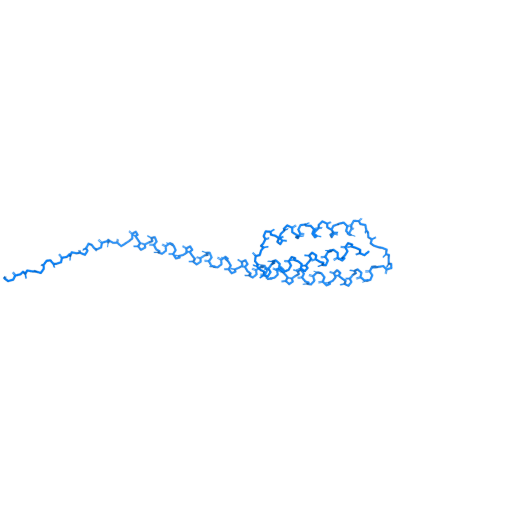 A CA 1
ATOM 805 C C . ARG A 1 105 ? -38.767 5.045 46.675 1.00 52.72 105 ARG A C 1
ATOM 807 O O . ARG A 1 105 ? -38.685 6.268 46.750 1.00 52.72 105 ARG A O 1
ATOM 814 N N . VAL A 1 106 ? -39.766 4.398 46.088 1.00 56.47 106 VAL A N 1
ATOM 815 C CA . VAL A 1 106 ? -41.080 4.998 45.894 1.00 56.47 106 VAL A CA 1
ATOM 816 C C . VAL A 1 106 ? -41.524 5.424 47.289 1.00 56.47 106 VAL A C 1
ATOM 818 O O . VAL A 1 106 ? -41.738 4.584 48.160 1.00 56.47 106 VAL A O 1
ATOM 821 N N . VAL A 1 107 ? -41.520 6.730 47.537 1.00 55.47 107 VAL A N 1
ATOM 822 C CA . VAL A 1 107 ? -42.166 7.297 48.714 1.00 55.47 107 VAL A CA 1
ATOM 823 C C . VAL A 1 107 ? -43.651 7.171 48.416 1.00 55.47 107 VAL A C 1
ATOM 825 O O . VAL A 1 107 ? -44.174 7.911 47.585 1.00 55.47 107 VAL A O 1
ATOM 828 N N . GLU A 1 108 ? -44.299 6.165 49.003 1.00 53.88 108 GLU A N 1
ATOM 829 C CA . GLU A 1 108 ? -45.757 6.134 49.072 1.00 53.88 108 GLU A CA 1
ATOM 830 C C . GLU A 1 108 ? -46.186 7.409 49.799 1.00 53.88 108 GLU A C 1
ATOM 832 O O . GLU A 1 108 ? -45.853 7.634 50.963 1.00 53.88 108 GLU A O 1
ATOM 837 N N . VAL A 1 109 ? -46.813 8.306 49.043 1.00 52.91 109 VAL A N 1
ATOM 838 C CA . VAL A 1 109 ? -47.396 9.538 49.560 1.00 52.91 109 VAL A CA 1
ATOM 839 C C . VAL A 1 109 ? -48.665 9.128 50.294 1.00 52.91 109 VAL A C 1
ATOM 841 O O . VAL A 1 109 ? -49.605 8.642 49.664 1.00 52.91 109 VAL A O 1
ATOM 844 N N . ASP A 1 110 ? -48.646 9.288 51.617 1.00 58.34 110 ASP A N 1
ATOM 845 C CA . ASP A 1 110 ? -49.785 9.073 52.511 1.00 58.34 110 ASP A CA 1
ATOM 846 C C . ASP A 1 110 ? -51.024 9.808 51.973 1.00 58.34 110 ASP A C 1
ATOM 848 O O . ASP A 1 110 ? -50.974 11.010 51.682 1.00 58.34 110 ASP A O 1
ATOM 852 N N . GLN A 1 111 ? -52.125 9.073 51.806 1.00 48.38 111 GLN A N 1
ATOM 853 C CA . GLN A 1 111 ? -53.435 9.642 51.485 1.00 48.38 111 GLN A CA 1
ATOM 854 C C . GLN A 1 111 ? -54.143 10.101 52.774 1.00 48.38 111 GLN A C 1
ATOM 856 O O . GLN A 1 111 ? -53.979 9.445 53.803 1.00 48.38 111 GLN A O 1
ATOM 861 N N . PRO A 1 112 ? -54.921 11.202 52.729 1.00 60.69 112 PRO A N 1
ATOM 862 C CA . PRO A 1 112 ? -55.727 11.676 53.855 1.00 60.69 112 PRO A CA 1
ATOM 863 C C . PRO A 1 112 ? -56.960 10.808 54.143 1.00 60.69 112 PRO A C 1
ATOM 865 O O . PRO A 1 112 ? -57.492 10.184 53.195 1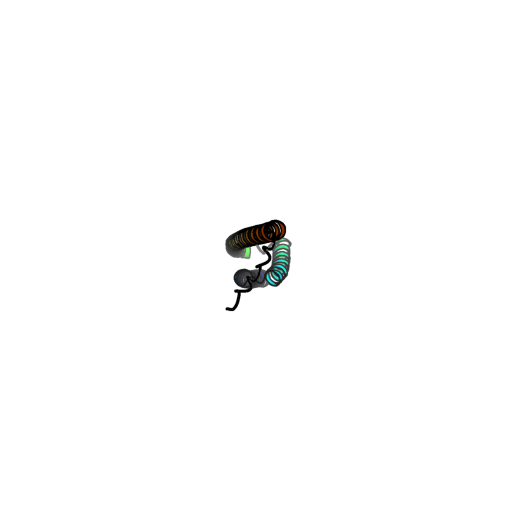.00 60.69 112 PRO A O 1
#

Foldseek 3Di:
DVLLVLLVVLLVVLLVCLVVVVVVVSVVSVVVSVVSVVVCVVDDDPPVCVVVVVVSVVVSVVSVVVSVVSVVVVVVVVVVVVVVVVVVVVVVVCCVVPDPPPPPPPPPDDDD

Sequence (112 aa):
MHGLDQILLLTETVEGHVERGEWAEAGALDAERCRLLAGLFSDPPPAADLAACRELLGELLARNHQTIQRLQAERQRLQADAARSDRAMRAYERNAAGTPVARLRVVEVDQP

Secondary structure (DSSP, 8-state):
-HHHHHHHHHHHHHHHHHHHT-HHHHHHHHHHHHHHHHHHHHSPPPTTTHHHHHHHHHHHHHHHHHHHHHHHHHHHHHHHHHHHHHHHHHHHHHHHHH--------------

Mean predicted aligned error: 10.47 Å

Nearest PDB structures (foldseek):
  6ch2-assembly2_E  TM=7.666E-01  e=3.767E-01  Salmonella enterica subsp. enterica serovar Typhimuri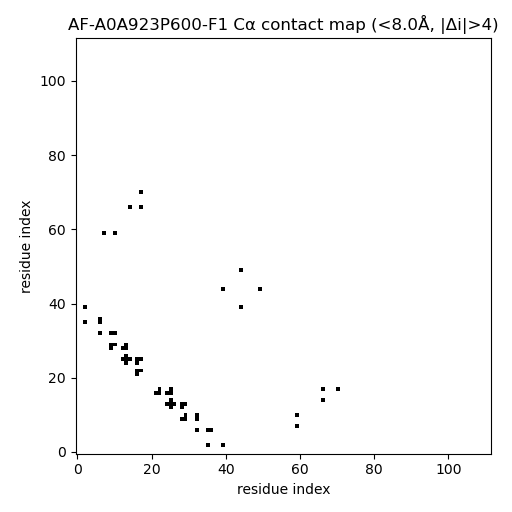um str. LT2
  6ch2-assembly1_D  TM=7.208E-01  e=4.536E-01  Salmonella enterica subsp. enterica serovar Typhimurium str. LT2
  3h3m-assembly1_A  TM=6.689E-01  e=1.885E+00  Bordetella bronchiseptica

Radius of gyration: 28.24 Å; Cα contacts (8 Å, |Δi|>4): 31; chains: 1; bounding box: 75×21×79 Å

Solvent-accessible surface area (backbone atoms only — not comparable to fu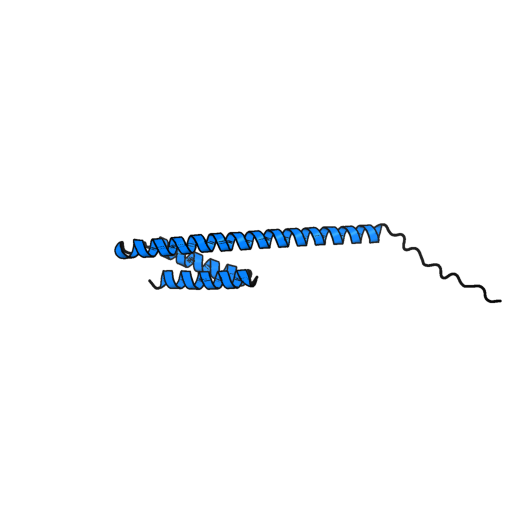ll-atom values): 6494 Å² total; per-residue (Å²): 114,72,68,60,57,50,43,51,54,43,48,56,51,29,52,54,24,55,76,72,66,40,57,69,62,22,50,57,48,46,54,52,39,51,52,53,52,53,52,53,70,73,55,72,73,58,80,88,49,45,65,63,50,50,55,53,51,51,50,53,52,56,53,47,53,54,51,51,52,52,53,50,52,53,52,53,51,52,52,52,52,52,55,51,50,54,51,51,51,53,51,49,52,51,50,65,75,67,50,77,81,73,73,79,72,78,75,80,76,85,77,135